Protein AF-A0ABD2NWV6-F1 (afdb_monomer_lite)

Foldseek 3Di:
DPVVVVVPPPDPPQDPVNVVCVVCVCVPPPDPPPDDPVRVVVVVVVVVVVVVVPPDDDDDPDPPPVDDQLVRQLVVLVVVLVVLVPDPPNDPVVSVVSVVSSVVSVVVVVVVVPDDDVVVVDDDD

Organism: NCBI:txid559131

Radius of gyration: 25.67 Å; chains: 1; bounding box: 69×56×55 Å

pLDDT: mean 75.58, std 16.54, range [38.66, 96.94]

Structure (mmCIF, N/CA/C/O backbone):
data_AF-A0ABD2NWV6-F1
#
_entry.id   AF-A0ABD2NWV6-F1
#
loop_
_atom_site.group_PDB
_atom_site.id
_atom_site.type_symbol
_atom_site.label_atom_id
_atom_site.label_alt_id
_atom_site.label_comp_id
_atom_site.label_asym_id
_atom_site.label_entity_id
_atom_site.label_seq_id
_atom_site.pdbx_PDB_ins_code
_atom_site.Cartn_x
_atom_site.Cartn_y
_atom_site.Cartn_z
_atom_site.occupancy
_atom_site.B_iso_or_equiv
_atom_site.auth_seq_id
_atom_site.auth_comp_id
_atom_site.auth_asym_id
_atom_site.auth_atom_id
_atom_site.pdbx_PDB_model_num
ATOM 1 N N . MET A 1 1 ? -38.497 27.168 4.501 1.00 53.69 1 MET A N 1
ATOM 2 C CA . MET A 1 1 ? -37.451 27.267 3.457 1.00 53.69 1 MET A CA 1
ATOM 3 C C . MET A 1 1 ? -36.059 27.586 4.011 1.00 53.69 1 MET A C 1
ATOM 5 O O . MET A 1 1 ? -35.104 27.161 3.388 1.00 53.69 1 MET A O 1
ATOM 9 N N . ASN A 1 2 ? -35.914 28.222 5.184 1.00 58.50 2 ASN A N 1
ATOM 10 C CA . ASN A 1 2 ? -34.588 28.585 5.726 1.00 58.50 2 ASN A CA 1
ATOM 11 C C . ASN A 1 2 ? -33.859 27.461 6.492 1.00 58.50 2 ASN A C 1
ATOM 13 O O . ASN A 1 2 ? -32.642 27.482 6.597 1.00 58.50 2 ASN A O 1
ATOM 17 N N . GLU A 1 3 ? -34.573 26.456 7.004 1.00 57.00 3 GLU A N 1
ATOM 18 C CA . GLU A 1 3 ? -33.968 25.395 7.831 1.00 57.00 3 GLU A CA 1
ATOM 19 C C . GLU A 1 3 ? -33.251 24.308 7.007 1.00 57.00 3 GLU A C 1
ATOM 21 O O . GLU A 1 3 ? -32.298 23.687 7.469 1.00 57.00 3 GLU A O 1
ATOM 26 N N . VAL A 1 4 ? -33.676 24.101 5.755 1.00 58.91 4 VAL A N 1
ATOM 27 C CA . VAL A 1 4 ? -33.070 23.112 4.846 1.00 58.91 4 VAL A CA 1
ATOM 28 C C . VAL A 1 4 ? -31.749 23.634 4.265 1.00 58.91 4 VAL A C 1
ATOM 30 O O . VAL A 1 4 ? -30.835 22.849 4.041 1.00 58.91 4 VAL A O 1
ATOM 33 N N . MET A 1 5 ? -31.612 24.958 4.103 1.00 56.25 5 MET A N 1
ATOM 34 C CA . MET A 1 5 ? -30.358 25.593 3.673 1.00 56.25 5 MET A CA 1
ATOM 35 C C . MET A 1 5 ? -29.247 25.476 4.725 1.00 56.25 5 MET A C 1
ATOM 37 O O . MET A 1 5 ? -28.107 25.215 4.366 1.00 56.25 5 MET A O 1
ATOM 41 N N . LEU A 1 6 ? -29.579 25.572 6.018 1.00 57.12 6 LEU A N 1
ATOM 42 C CA . LEU A 1 6 ? -28.608 25.428 7.115 1.00 57.12 6 LEU A CA 1
ATOM 43 C C . LEU A 1 6 ? -28.031 24.007 7.235 1.00 57.12 6 LEU A C 1
ATOM 45 O O . LEU A 1 6 ? -26.911 23.836 7.700 1.00 57.12 6 LEU A O 1
ATOM 49 N N . LYS A 1 7 ? -28.771 22.976 6.803 1.00 55.28 7 LYS A N 1
ATOM 50 C CA . LYS A 1 7 ? -28.310 21.572 6.834 1.00 55.28 7 LYS A CA 1
ATOM 51 C C . LYS A 1 7 ? -27.453 21.167 5.631 1.00 55.28 7 LYS A C 1
ATOM 53 O O . LYS A 1 7 ? -26.848 20.102 5.666 1.00 55.28 7 LYS A O 1
ATOM 58 N N . LEU A 1 8 ? -27.399 21.999 4.590 1.00 56.91 8 LEU A N 1
ATOM 59 C CA . LEU A 1 8 ? -26.528 21.818 3.423 1.00 56.91 8 LEU A CA 1
ATOM 60 C C . LEU A 1 8 ? -25.228 22.620 3.531 1.00 56.91 8 LEU A C 1
ATOM 62 O O . LEU A 1 8 ? -24.454 22.649 2.577 1.00 56.91 8 LEU A O 1
ATOM 66 N N . GLN A 1 9 ? -24.963 23.234 4.687 1.00 55.47 9 GLN A N 1
ATOM 67 C CA . GLN A 1 9 ? -23.716 23.938 4.973 1.00 55.47 9 GLN A CA 1
ATOM 68 C C . GLN A 1 9 ? -22.584 22.932 5.239 1.00 55.47 9 GLN A C 1
ATOM 70 O O . GLN A 1 9 ? -22.054 22.817 6.336 1.00 55.47 9 GLN A O 1
ATOM 75 N N . ILE A 1 10 ? -22.284 22.138 4.211 1.00 59.38 10 ILE A N 1
ATOM 76 C CA . ILE A 1 10 ? -21.228 21.123 4.177 1.00 59.38 10 ILE A CA 1
ATOM 77 C C . ILE A 1 10 ? -19.885 21.764 3.795 1.00 59.38 10 ILE A C 1
ATOM 79 O O . ILE A 1 10 ? -18.844 21.175 4.061 1.00 59.38 10 ILE A O 1
ATOM 83 N N . CYS A 1 11 ? -19.884 22.984 3.247 1.00 60.31 11 CYS A N 1
ATOM 84 C CA . CYS A 1 11 ? -18.666 23.772 3.106 1.00 60.31 11 CYS A CA 1
ATOM 85 C C . CYS A 1 11 ? -18.872 25.169 3.691 1.00 60.31 11 CYS A C 1
ATOM 87 O O . CYS A 1 11 ? -19.520 26.019 3.088 1.00 60.31 11 CYS A O 1
ATOM 89 N N . GLN A 1 12 ? -18.378 25.370 4.912 1.00 61.91 12 GLN A N 1
ATOM 90 C CA . GLN A 1 12 ? -18.267 26.692 5.533 1.00 61.91 12 GLN A CA 1
ATOM 91 C C . GLN A 1 12 ? -16.922 27.362 5.192 1.00 61.91 12 GLN A C 1
ATOM 93 O O . GLN A 1 12 ? -16.788 28.565 5.390 1.00 61.91 12 GLN A O 1
ATOM 98 N N . ASP A 1 13 ? -15.985 26.584 4.637 1.00 71.19 13 ASP A N 1
ATOM 99 C CA . ASP A 1 13 ? -14.610 26.985 4.325 1.00 71.19 13 ASP A CA 1
ATOM 100 C C . ASP A 1 13 ? -14.337 27.099 2.815 1.00 71.19 13 ASP A C 1
ATOM 102 O O . ASP A 1 13 ? -13.206 27.373 2.448 1.00 71.19 13 ASP A O 1
ATOM 106 N N . CYS A 1 14 ? -15.335 26.849 1.955 1.00 72.00 14 CYS A N 1
ATOM 107 C CA . CYS A 1 14 ? -15.223 27.084 0.515 1.00 72.00 14 CYS A CA 1
ATOM 108 C C . CYS A 1 14 ? -15.887 28.423 0.211 1.00 72.00 14 CYS A C 1
ATOM 110 O O . CYS A 1 14 ? -17.117 28.528 0.309 1.00 72.00 14 CYS A O 1
ATOM 112 N N . ASP A 1 15 ? -15.105 29.427 -0.146 1.00 80.62 15 ASP A N 1
ATOM 113 C CA . ASP A 1 15 ? -15.625 30.695 -0.631 1.00 80.62 15 ASP A CA 1
ATOM 114 C C . ASP A 1 15 ? -15.754 30.717 -2.169 1.00 80.62 15 ASP A C 1
ATOM 116 O O . ASP A 1 15 ? -15.487 29.742 -2.881 1.00 80.62 15 ASP A O 1
ATOM 120 N N . ASP A 1 16 ? -16.271 31.826 -2.699 1.00 80.94 16 ASP A N 1
ATOM 121 C CA . ASP A 1 16 ? -16.451 31.997 -4.144 1.00 80.94 16 ASP A CA 1
ATOM 122 C C . ASP A 1 16 ? -15.115 31.990 -4.904 1.00 80.94 16 ASP A C 1
ATOM 124 O O . ASP A 1 16 ? -15.104 31.738 -6.112 1.00 80.94 16 ASP A O 1
ATOM 128 N N . ASP A 1 17 ? -14.003 32.300 -4.236 1.00 83.06 17 ASP A N 1
ATOM 129 C CA . ASP A 1 17 ? -12.681 32.298 -4.845 1.00 83.06 17 ASP A CA 1
ATOM 130 C C . ASP A 1 17 ? -12.121 30.873 -4.906 1.00 83.06 17 ASP A C 1
ATOM 132 O O . ASP A 1 17 ? -11.621 30.495 -5.966 1.00 83.06 17 ASP A O 1
ATOM 136 N N . ASP A 1 18 ? -12.358 30.039 -3.888 1.00 83.75 18 ASP A N 1
ATOM 137 C CA . ASP A 1 18 ? -12.089 28.595 -3.952 1.00 83.75 18 ASP A CA 1
ATOM 138 C C . ASP A 1 18 ? -12.850 27.940 -5.116 1.00 83.75 18 ASP A C 1
ATOM 140 O O . ASP A 1 18 ? -12.291 27.165 -5.894 1.00 83.75 18 ASP A O 1
ATOM 144 N N . MET A 1 19 ? -1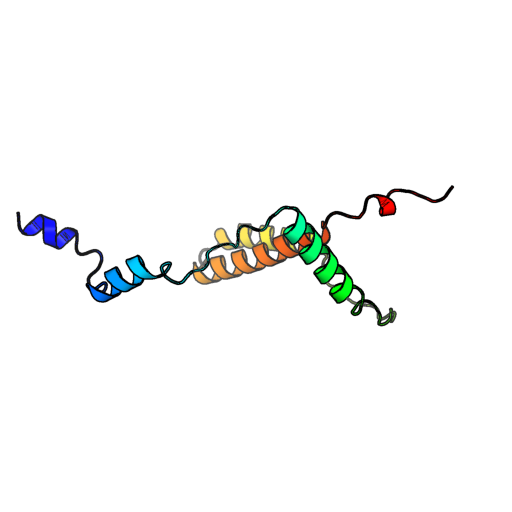4.130 28.286 -5.309 1.00 80.31 19 MET A N 1
ATOM 145 C CA . MET A 1 19 ? -14.913 27.754 -6.432 1.00 80.31 19 MET A CA 1
ATOM 146 C C . MET A 1 19 ? -14.333 28.185 -7.788 1.00 80.31 19 MET A C 1
ATOM 148 O O . MET A 1 19 ? -14.286 27.379 -8.722 1.00 80.31 19 MET A O 1
ATOM 152 N N . LYS A 1 20 ? -13.897 29.443 -7.922 1.00 83.94 20 LYS A N 1
ATOM 153 C CA . LYS A 1 20 ? -13.275 29.940 -9.159 1.00 83.94 20 LYS A CA 1
ATOM 154 C C . LYS A 1 20 ? -11.926 29.284 -9.406 1.00 83.94 20 LYS A C 1
ATOM 156 O O . LYS A 1 20 ? -11.644 28.948 -10.553 1.00 83.94 20 LYS A O 1
ATOM 161 N N . GLU A 1 21 ? -11.120 29.085 -8.368 1.00 86.69 21 GLU A N 1
ATOM 162 C CA . GLU A 1 21 ? -9.844 28.380 -8.463 1.00 86.69 21 GLU A CA 1
ATOM 163 C C . GLU A 1 21 ? -10.073 26.960 -8.981 1.00 86.69 21 GLU A C 1
ATOM 165 O O . GLU A 1 21 ? -9.506 26.590 -10.001 1.00 86.69 21 GLU A O 1
ATOM 170 N N . TRP A 1 22 ? -11.015 26.218 -8.397 1.00 85.31 22 TRP A N 1
ATOM 171 C CA . TRP A 1 22 ? -11.337 24.858 -8.837 1.00 85.31 22 TRP A CA 1
ATOM 172 C C . TRP A 1 22 ? -11.873 24.798 -10.268 1.00 85.31 22 TRP A C 1
ATOM 174 O O . TRP A 1 22 ? -11.479 23.928 -11.041 1.00 85.31 22 TRP A O 1
ATOM 184 N N . VAL A 1 23 ? -12.762 25.723 -10.647 1.00 84.31 23 VAL A N 1
ATOM 185 C CA . VAL A 1 23 ? -13.296 25.802 -12.019 1.00 84.31 23 VAL A CA 1
ATOM 186 C C . VAL A 1 23 ? -12.203 26.149 -13.030 1.00 84.31 23 VAL A C 1
ATOM 188 O O . VAL A 1 23 ? -12.307 25.765 -14.195 1.00 84.31 23 VAL A O 1
ATOM 191 N N . THR A 1 24 ? -11.166 26.874 -12.608 1.00 87.19 24 THR A N 1
ATOM 192 C CA . THR A 1 24 ? -10.104 27.353 -13.497 1.00 87.19 24 THR A CA 1
ATOM 193 C C . THR A 1 24 ? -8.787 26.589 -13.377 1.00 87.19 24 THR A C 1
ATOM 195 O O . THR A 1 24 ? -7.910 26.848 -14.201 1.00 87.19 24 THR A O 1
ATOM 198 N N . CYS A 1 25 ? -8.660 25.625 -12.456 1.00 84.44 25 CYS A N 1
ATOM 199 C CA . CYS A 1 25 ? -7.446 24.831 -12.220 1.00 84.44 25 CYS A CA 1
ATOM 200 C C . CYS A 1 25 ? -6.852 24.259 -13.512 1.00 84.44 25 CYS A C 1
ATOM 202 O O . CYS A 1 25 ? -5.646 24.352 -13.731 1.00 84.44 25 CYS A O 1
ATOM 204 N N . ASP A 1 26 ? -7.708 23.762 -14.403 1.00 83.06 26 ASP A N 1
ATOM 205 C CA . ASP A 1 26 ? -7.279 23.111 -15.642 1.00 83.06 26 ASP A CA 1
ATOM 206 C C . ASP A 1 26 ? -7.141 24.094 -16.818 1.00 83.06 26 ASP A C 1
ATOM 208 O O . ASP A 1 26 ? -6.782 23.699 -17.922 1.00 83.06 26 ASP A O 1
ATOM 212 N N . SER A 1 27 ? -7.397 25.395 -16.622 1.00 82.25 27 SER A N 1
ATOM 213 C CA . SER A 1 27 ? -7.373 26.383 -17.723 1.00 82.25 27 SER A CA 1
ATOM 214 C C . SER A 1 27 ? -5.981 26.556 -18.328 1.00 82.25 27 SER A C 1
ATOM 216 O O . SER A 1 27 ? -5.854 26.938 -19.490 1.00 82.25 27 SER A O 1
ATOM 218 N N . ASN A 1 28 ? -4.949 26.276 -17.530 1.00 77.25 28 ASN A N 1
ATOM 219 C CA . ASN A 1 28 ? -3.550 26.303 -17.941 1.00 77.25 28 ASN A CA 1
ATOM 220 C C . ASN A 1 28 ? -2.926 24.901 -17.943 1.00 77.25 28 ASN A C 1
ATOM 222 O O . ASN A 1 28 ? -1.726 24.783 -18.200 1.00 77.25 28 ASN A O 1
ATOM 226 N N . ASP A 1 29 ? -3.705 23.856 -17.644 1.00 78.56 29 ASP A N 1
ATOM 227 C CA . ASP A 1 29 ? -3.231 22.493 -17.811 1.00 78.56 29 ASP A CA 1
ATOM 228 C C . ASP A 1 29 ? -3.214 22.198 -19.311 1.00 78.56 29 ASP A C 1
ATOM 230 O O . ASP A 1 29 ? -4.241 22.189 -19.991 1.00 78.56 29 ASP A O 1
ATOM 234 N N . GLN A 1 30 ? -2.017 21.970 -19.848 1.00 69.62 30 GLN A N 1
ATOM 235 C CA . GLN A 1 30 ? -1.836 21.541 -21.234 1.00 69.62 30 GLN A CA 1
ATOM 236 C C . GLN A 1 30 ? -2.489 20.166 -21.485 1.00 69.62 30 GLN A C 1
ATOM 238 O O . GLN A 1 30 ? -2.590 19.719 -22.631 1.00 69.62 30 GLN A O 1
ATOM 243 N N . GLY A 1 31 ? -2.949 19.511 -20.414 1.00 71.81 31 GLY A N 1
ATOM 244 C CA . GLY A 1 31 ? -3.480 18.171 -20.407 1.00 71.81 31 GLY A CA 1
ATOM 245 C C . GLY A 1 31 ? -2.379 17.172 -20.727 1.00 71.81 31 GLY A C 1
ATOM 246 O O . GLY A 1 31 ? -1.192 17.490 -20.852 1.00 71.81 31 GLY A O 1
ATOM 247 N N . PHE A 1 32 ? -2.775 15.922 -20.924 1.00 73.88 32 PHE A N 1
ATOM 248 C CA . PHE A 1 32 ? -1.880 14.970 -21.561 1.00 73.88 32 PHE A CA 1
ATOM 249 C C . PHE A 1 32 ? -1.704 15.388 -23.022 1.00 73.88 32 PHE A C 1
ATOM 251 O O . PHE A 1 32 ? -2.673 15.390 -23.782 1.00 73.88 32 PHE A O 1
ATOM 258 N N . GLN A 1 33 ? -0.474 15.735 -23.414 1.00 72.31 33 GLN A N 1
ATOM 259 C CA . GLN A 1 33 ? -0.144 15.979 -24.814 1.00 72.31 33 GLN A CA 1
ATOM 260 C C . GLN A 1 33 ? -0.581 14.758 -25.632 1.00 72.31 33 GLN A C 1
ATOM 262 O O . GLN A 1 33 ? -0.088 13.648 -25.422 1.00 72.31 33 GLN A O 1
ATOM 267 N N . ILE A 1 34 ? -1.526 14.961 -26.554 1.00 76.25 34 ILE A N 1
ATOM 268 C CA . ILE A 1 34 ? -1.917 13.933 -27.517 1.00 76.25 34 ILE A CA 1
ATOM 269 C C . ILE A 1 34 ? -0.784 13.855 -28.531 1.00 76.25 34 ILE A C 1
ATOM 271 O O . ILE A 1 34 ? -0.719 14.640 -29.473 1.00 76.25 34 ILE A O 1
ATOM 275 N N . MET A 1 35 ? 0.147 12.951 -28.266 1.00 77.31 35 MET A N 1
ATOM 276 C CA . MET A 1 35 ? 1.256 12.659 -29.158 1.00 77.31 35 MET A CA 1
ATOM 277 C C . MET A 1 35 ? 0.757 11.782 -30.304 1.00 77.31 35 MET A C 1
ATOM 279 O O . MET A 1 35 ? -0.060 10.880 -30.104 1.00 77.31 35 MET A O 1
ATOM 283 N N . SER A 1 36 ? 1.252 12.049 -31.505 1.00 82.62 36 SER A N 1
ATOM 284 C CA . SER A 1 36 ? 1.109 11.129 -32.630 1.00 82.62 36 SER A CA 1
ATOM 285 C C . SER A 1 36 ? 1.895 9.837 -32.378 1.00 82.62 36 SER A C 1
ATOM 287 O O . SER A 1 36 ? 2.823 9.808 -31.565 1.00 82.62 36 SER A O 1
ATOM 289 N N . ASP A 1 37 ? 1.540 8.764 -33.088 1.00 85.19 37 ASP A N 1
ATOM 290 C CA . ASP A 1 37 ? 2.237 7.475 -32.977 1.00 85.19 37 ASP A CA 1
ATOM 291 C C . ASP A 1 37 ? 3.754 7.626 -33.209 1.00 85.19 37 ASP A C 1
ATOM 293 O O . ASP A 1 37 ? 4.551 7.005 -32.504 1.00 85.19 37 ASP A O 1
ATOM 297 N N . ASP A 1 38 ? 4.157 8.515 -34.123 1.00 86.69 38 ASP A N 1
ATOM 298 C CA . ASP A 1 38 ? 5.561 8.791 -34.442 1.00 86.69 38 ASP A CA 1
ATOM 299 C C . ASP A 1 38 ? 6.298 9.482 -33.279 1.00 86.69 38 ASP A C 1
ATOM 301 O O . ASP A 1 38 ? 7.384 9.053 -32.883 1.00 86.69 38 ASP A O 1
ATOM 305 N N . GLU A 1 39 ? 5.684 10.499 -32.664 1.00 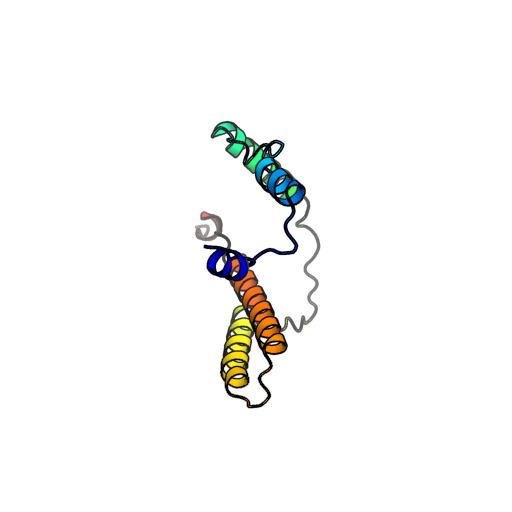83.19 39 GLU A N 1
ATOM 306 C CA . GLU A 1 39 ? 6.251 11.196 -31.500 1.00 83.19 39 GLU A CA 1
ATOM 307 C C . GLU A 1 39 ? 6.372 10.260 -30.284 1.00 83.19 39 GLU A C 1
ATOM 309 O O . GLU A 1 39 ? 7.314 10.370 -29.494 1.00 83.19 39 GLU A O 1
ATOM 314 N N . ILE A 1 40 ? 5.435 9.317 -30.116 1.00 81.75 40 ILE A N 1
ATOM 315 C CA . ILE A 1 40 ? 5.488 8.311 -29.044 1.00 81.75 40 ILE A CA 1
ATOM 316 C C . ILE A 1 40 ? 6.700 7.394 -29.235 1.00 81.75 40 ILE A C 1
ATOM 318 O O . ILE A 1 40 ? 7.402 7.091 -28.265 1.00 81.75 40 ILE A O 1
ATOM 322 N N . VAL A 1 41 ? 6.946 6.945 -30.469 1.00 83.12 41 VAL A N 1
ATOM 323 C CA . VAL A 1 41 ? 8.085 6.077 -30.795 1.00 83.12 41 VAL A CA 1
ATOM 324 C C . VAL A 1 41 ? 9.404 6.808 -30.556 1.00 83.12 41 VAL A C 1
ATOM 326 O O . VAL A 1 41 ? 10.289 6.255 -29.902 1.00 83.12 41 VAL A O 1
ATOM 329 N N . GLU A 1 42 ? 9.524 8.056 -31.005 1.00 81.12 42 GLU A N 1
ATOM 330 C CA . GLU A 1 42 ? 10.742 8.857 -30.837 1.00 81.12 42 GLU A CA 1
ATOM 331 C C . GLU A 1 42 ? 11.077 9.091 -29.355 1.00 81.12 42 GLU A C 1
ATOM 333 O O . GLU A 1 42 ? 12.205 8.855 -28.918 1.00 81.12 42 GLU A O 1
ATOM 338 N N . ASN A 1 43 ? 10.077 9.434 -28.540 1.00 76.50 43 ASN A N 1
ATOM 339 C CA . ASN A 1 43 ? 10.259 9.647 -27.104 1.00 76.50 43 ASN A CA 1
ATOM 340 C C . ASN A 1 43 ? 10.705 8.358 -26.384 1.00 76.50 43 ASN A C 1
ATOM 342 O O . ASN A 1 43 ? 11.572 8.377 -25.509 1.00 76.50 43 ASN A O 1
ATOM 346 N N . LYS A 1 44 ? 10.166 7.200 -26.790 1.00 74.88 44 LYS A N 1
ATOM 347 C CA . LYS A 1 44 ? 10.576 5.896 -26.246 1.00 74.88 44 LYS A CA 1
ATOM 348 C C . LYS A 1 44 ? 12.010 5.525 -26.607 1.00 74.88 44 LYS A C 1
ATOM 350 O O . LYS A 1 44 ? 12.702 4.974 -25.753 1.00 74.88 44 LYS A O 1
ATOM 355 N N . LEU A 1 45 ? 12.449 5.824 -27.827 1.00 75.19 45 LEU A N 1
ATOM 356 C CA . LEU A 1 45 ? 13.827 5.582 -28.259 1.00 75.19 45 LEU A CA 1
ATOM 357 C C . LEU A 1 45 ? 14.810 6.461 -27.475 1.00 75.19 45 LEU A C 1
ATOM 359 O O . LEU A 1 45 ? 15.796 5.954 -26.946 1.00 75.19 45 LEU A O 1
ATOM 363 N N . GLN A 1 46 ? 14.479 7.738 -27.286 1.00 67.12 46 GLN A N 1
ATOM 364 C CA . GLN A 1 46 ? 15.330 8.692 -26.574 1.00 67.12 46 GLN A CA 1
ATOM 365 C C . GLN A 1 46 ? 15.489 8.364 -25.076 1.00 67.12 46 GLN A C 1
ATOM 367 O O . GLN A 1 46 ? 16.566 8.538 -24.506 1.00 67.12 46 GLN A O 1
ATOM 372 N N . ILE A 1 47 ? 14.441 7.836 -24.431 1.00 63.44 47 ILE A N 1
ATOM 373 C CA . ILE A 1 47 ? 14.510 7.354 -23.039 1.00 63.44 47 ILE A CA 1
ATOM 374 C C . ILE A 1 47 ? 15.412 6.114 -22.919 1.00 63.44 47 ILE A C 1
ATOM 376 O O . ILE A 1 47 ? 16.109 5.958 -21.914 1.00 63.44 47 ILE A O 1
ATOM 380 N N . ASN A 1 48 ? 15.412 5.234 -23.925 1.00 58.78 48 ASN A N 1
ATOM 381 C CA . ASN A 1 48 ? 16.200 4.001 -23.902 1.00 58.78 48 ASN A CA 1
ATOM 382 C C . ASN A 1 48 ? 17.710 4.292 -23.997 1.00 58.78 48 ASN A C 1
ATOM 384 O O . ASN A 1 48 ? 18.490 3.717 -23.243 1.00 58.78 48 ASN A O 1
ATOM 388 N N . GLU A 1 49 ? 18.111 5.255 -24.831 1.00 57.97 49 GLU A N 1
ATOM 389 C CA . GLU A 1 49 ? 19.512 5.696 -24.962 1.00 57.97 49 GLU A CA 1
ATOM 390 C C . GLU A 1 49 ? 20.069 6.328 -23.672 1.00 57.97 49 GLU A C 1
ATOM 392 O O . GLU A 1 49 ? 21.252 6.196 -23.363 1.00 57.97 49 GLU A O 1
ATOM 397 N N . GLN A 1 50 ? 19.222 6.990 -22.876 1.00 54.22 50 GLN A N 1
ATOM 398 C CA . GLN A 1 50 ? 19.632 7.587 -21.599 1.00 54.22 50 GLN A CA 1
ATOM 399 C C . GLN A 1 50 ? 19.754 6.562 -20.461 1.00 54.22 50 GLN A C 1
ATOM 401 O O . GLN A 1 50 ? 20.517 6.788 -19.521 1.00 54.22 50 GLN A O 1
ATOM 406 N N . GLN A 1 51 ? 19.022 5.444 -20.527 1.00 51.19 51 GLN A N 1
ATOM 407 C CA . GLN A 1 51 ? 19.078 4.380 -19.516 1.00 51.19 51 GLN A CA 1
ATOM 408 C C . GLN A 1 51 ? 20.265 3.429 -19.697 1.00 51.19 51 GLN A C 1
ATOM 410 O O . GLN A 1 51 ? 20.768 2.909 -18.704 1.00 51.19 51 GLN A O 1
ATOM 415 N N . GLU A 1 52 ? 20.758 3.240 -20.923 1.00 51.44 52 GLU A N 1
ATOM 416 C CA . GLU A 1 52 ? 21.886 2.336 -21.202 1.00 51.44 52 GLU A CA 1
ATOM 417 C C . GLU A 1 52 ? 23.240 2.840 -20.665 1.00 51.44 52 GLU A C 1
ATOM 419 O O . GLU A 1 52 ? 24.185 2.066 -20.561 1.00 51.44 52 GLU A O 1
ATOM 424 N N . MET A 1 53 ? 23.349 4.108 -20.249 1.00 50.28 53 MET A N 1
ATOM 425 C CA . MET A 1 53 ? 24.583 4.663 -19.666 1.00 50.28 53 MET A CA 1
ATOM 426 C C . MET A 1 53 ? 24.716 4.470 -18.143 1.00 50.28 53 MET A C 1
ATOM 428 O O . MET A 1 53 ? 25.663 4.988 -17.554 1.00 50.28 53 MET A O 1
ATOM 432 N N . GLN A 1 54 ? 23.777 3.781 -17.484 1.00 47.69 54 GLN A N 1
ATOM 433 C CA . GLN A 1 54 ? 23.742 3.650 -16.016 1.00 47.69 54 GLN A CA 1
ATOM 434 C C . GLN A 1 54 ? 23.733 2.199 -15.502 1.00 47.69 54 GLN A C 1
ATOM 436 O O . GLN A 1 54 ? 23.432 1.967 -14.334 1.00 47.69 54 GLN A O 1
ATOM 441 N N . GLU A 1 55 ? 24.079 1.227 -16.348 1.00 43.75 55 GLU A N 1
ATOM 442 C CA . GLU A 1 55 ? 24.287 -0.174 -15.951 1.00 43.75 55 GLU A CA 1
ATOM 443 C C . GLU A 1 55 ? 25.733 -0.608 -16.222 1.00 43.75 55 GLU A C 1
ATOM 445 O O . GLU A 1 55 ? 25.997 -1.529 -16.986 1.00 43.75 55 GLU A O 1
ATOM 450 N N . ASP A 1 56 ? 26.690 0.052 -15.576 1.00 46.94 56 ASP A N 1
ATOM 451 C CA . ASP A 1 56 ? 27.955 -0.601 -15.250 1.00 46.94 56 ASP A CA 1
ATOM 452 C C . ASP A 1 56 ? 28.435 -0.078 -13.899 1.00 46.94 56 ASP A C 1
ATOM 454 O O . ASP A 1 56 ? 28.801 1.086 -13.786 1.00 46.94 56 ASP A O 1
ATOM 458 N N . GLU A 1 57 ? 28.334 -0.917 -12.868 1.00 39.66 57 GLU A N 1
ATOM 459 C CA . GLU A 1 57 ? 29.391 -1.068 -11.866 1.00 39.66 57 GLU A CA 1
ATOM 460 C C . GLU A 1 57 ? 29.083 -2.256 -10.933 1.00 39.66 57 GLU A C 1
ATOM 462 O O . GLU A 1 57 ? 28.335 -2.181 -9.959 1.00 39.66 57 GLU A O 1
ATOM 467 N N . THR A 1 58 ? 29.753 -3.363 -11.266 1.00 38.66 58 THR A N 1
ATOM 468 C CA . THR A 1 58 ? 30.456 -4.284 -10.355 1.00 38.66 58 THR A CA 1
ATOM 469 C C . THR A 1 58 ? 29.654 -5.143 -9.371 1.00 38.66 58 THR A C 1
ATOM 471 O O . THR A 1 58 ? 29.269 -4.738 -8.276 1.00 38.66 58 THR A O 1
ATOM 474 N N . GLU A 1 59 ? 29.559 -6.423 -9.738 1.00 47.50 59 GLU A N 1
ATOM 475 C CA . GLU A 1 59 ? 29.377 -7.562 -8.840 1.00 47.50 59 GLU A CA 1
ATOM 476 C C . GLU A 1 59 ? 30.555 -7.662 -7.848 1.00 47.50 59 GLU A C 1
ATOM 478 O O . GLU A 1 59 ? 31.605 -8.220 -8.168 1.00 47.50 59 GLU A O 1
ATOM 483 N N . GLU A 1 60 ? 30.379 -7.170 -6.620 1.00 38.91 60 GLU A N 1
ATOM 484 C CA . GLU A 1 60 ? 31.179 -7.621 -5.477 1.00 38.91 60 GLU A CA 1
ATOM 485 C C . GLU A 1 60 ? 30.372 -8.594 -4.612 1.00 38.91 60 GLU A C 1
ATOM 487 O O . GLU A 1 60 ? 29.309 -8.292 -4.067 1.00 38.91 60 GLU A O 1
ATOM 492 N N . ASN A 1 61 ? 30.929 -9.799 -4.519 1.00 44.22 61 ASN A N 1
ATOM 493 C CA . ASN A 1 61 ? 30.506 -10.945 -3.730 1.00 44.22 61 ASN A CA 1
ATOM 494 C C . ASN A 1 61 ? 30.647 -10.660 -2.223 1.00 44.22 61 ASN A C 1
ATOM 496 O O . ASN A 1 61 ? 31.528 -11.194 -1.548 1.00 44.22 61 ASN A O 1
ATOM 500 N N . VAL A 1 62 ? 29.795 -9.783 -1.703 1.00 46.78 62 VAL A N 1
ATOM 501 C CA . VAL A 1 62 ? 29.499 -9.687 -0.275 1.00 46.78 62 VAL A CA 1
ATOM 502 C C . VAL A 1 62 ? 28.396 -10.708 -0.009 1.00 46.78 62 VAL A C 1
ATOM 504 O O . VAL A 1 62 ? 27.439 -10.773 -0.782 1.00 46.78 62 VAL A O 1
ATOM 507 N N . GLU A 1 63 ? 28.512 -11.518 1.050 1.00 54.44 63 GLU A N 1
ATOM 508 C CA . GLU A 1 63 ? 27.369 -12.248 1.618 1.00 54.44 63 GLU A CA 1
ATOM 509 C C . GLU A 1 63 ? 26.302 -11.212 1.995 1.00 54.44 63 GLU A C 1
ATOM 511 O O . GLU A 1 63 ? 26.238 -10.709 3.115 1.00 54.44 63 GLU A O 1
ATOM 516 N N . ASN A 1 64 ? 25.504 -10.818 1.008 1.00 54.38 64 ASN A N 1
ATOM 517 C CA . ASN A 1 64 ? 24.407 -9.906 1.188 1.00 54.38 64 ASN A CA 1
ATOM 518 C C . ASN A 1 64 ? 23.357 -10.716 1.933 1.00 54.38 64 ASN A C 1
ATOM 520 O O . ASN A 1 64 ? 22.690 -11.572 1.344 1.00 54.38 64 ASN A O 1
ATOM 524 N N . ASP A 1 65 ? 23.199 -10.445 3.226 1.00 62.97 65 ASP A N 1
ATOM 525 C CA . ASP A 1 65 ? 21.938 -10.688 3.914 1.00 62.97 65 ASP A CA 1
ATOM 526 C C . ASP A 1 65 ? 20.877 -9.866 3.172 1.00 62.97 65 ASP A C 1
ATOM 528 O O . ASP A 1 65 ? 20.595 -8.711 3.482 1.00 62.97 65 ASP A O 1
ATOM 532 N N . THR A 1 66 ? 20.372 -10.428 2.072 1.00 72.25 66 THR A N 1
ATOM 533 C CA . THR A 1 66 ? 19.579 -9.698 1.074 1.00 72.25 66 THR A CA 1
ATOM 534 C C . THR A 1 66 ? 18.140 -9.508 1.573 1.00 72.25 66 THR A C 1
ATOM 536 O O . THR A 1 66 ? 17.248 -9.126 0.817 1.00 72.25 66 THR A O 1
ATOM 539 N N . GLY A 1 67 ? 17.898 -9.776 2.861 1.00 81.06 67 GLY A N 1
ATOM 540 C CA . GLY A 1 67 ? 16.581 -9.793 3.463 1.00 81.06 67 GLY A CA 1
ATOM 541 C C . GLY A 1 67 ? 15.643 -10.812 2.801 1.00 81.06 67 GLY A C 1
ATOM 542 O O . GLY A 1 67 ? 16.027 -11.590 1.922 1.00 81.06 67 GLY A O 1
ATOM 543 N N . PRO A 1 68 ? 14.372 -10.847 3.230 1.00 85.56 68 PRO A N 1
ATOM 544 C CA . PRO A 1 68 ? 13.362 -11.665 2.574 1.00 85.56 68 PRO A CA 1
ATOM 545 C C . PRO A 1 68 ? 13.092 -11.168 1.148 1.00 85.56 68 PRO A C 1
ATOM 547 O O . PRO A 1 68 ? 13.059 -9.965 0.887 1.00 85.56 68 PRO A O 1
ATOM 550 N N . SER A 1 69 ? 12.805 -12.098 0.231 1.00 87.19 69 SER A N 1
ATOM 551 C CA . SER A 1 69 ? 12.354 -11.740 -1.118 1.00 87.19 69 SER A CA 1
ATOM 552 C C . SER A 1 69 ? 11.075 -10.893 -1.065 1.00 87.19 69 SER A C 1
ATOM 554 O O . SER A 1 69 ? 10.295 -10.979 -0.114 1.00 87.19 69 SER A O 1
ATOM 556 N N . HIS A 1 70 ? 10.811 -10.106 -2.113 1.00 86.88 70 HIS A N 1
ATOM 557 C CA . HIS A 1 70 ? 9.609 -9.263 -2.190 1.00 86.88 70 HIS A CA 1
ATOM 558 C C . HIS A 1 70 ? 8.304 -10.038 -1.943 1.00 86.88 70 HIS A C 1
ATOM 560 O O . HIS A 1 70 ? 7.367 -9.502 -1.354 1.00 86.88 70 HIS A O 1
ATOM 566 N N . ASP A 1 71 ? 8.244 -11.297 -2.381 1.00 86.56 71 ASP A N 1
ATOM 567 C CA . ASP A 1 71 ? 7.080 -12.160 -2.186 1.00 86.56 71 ASP A CA 1
ATOM 568 C C . ASP A 1 71 ? 6.944 -12.631 -0.728 1.00 86.56 71 ASP A C 1
ATOM 570 O O . ASP A 1 71 ? 5.871 -12.509 -0.134 1.00 86.56 71 ASP A O 1
ATOM 574 N N . VAL A 1 72 ? 8.055 -13.048 -0.108 1.00 90.88 72 VAL A N 1
ATOM 575 C CA . VAL A 1 72 ? 8.098 -13.416 1.317 1.00 90.88 72 VAL A CA 1
ATOM 576 C C . VAL A 1 72 ? 7.728 -12.219 2.196 1.00 90.88 72 VAL A C 1
ATOM 578 O O . VAL A 1 72 ? 6.908 -12.351 3.105 1.00 90.88 72 VAL A O 1
ATOM 581 N N . ALA A 1 73 ? 8.267 -11.035 1.897 1.00 91.44 73 ALA A N 1
ATOM 582 C CA . ALA A 1 73 ? 7.944 -9.801 2.606 1.00 91.44 73 ALA A CA 1
ATOM 583 C C . ALA A 1 73 ? 6.454 -9.438 2.479 1.00 91.44 73 ALA A C 1
ATOM 585 O O . ALA A 1 73 ? 5.813 -9.088 3.471 1.00 91.44 73 ALA A O 1
ATOM 586 N N . PHE A 1 74 ? 5.876 -9.565 1.280 1.00 92.12 74 PHE A N 1
ATOM 587 C CA . PHE A 1 74 ? 4.456 -9.298 1.047 1.00 92.12 74 PHE A CA 1
ATOM 588 C C . PHE A 1 74 ? 3.552 -10.242 1.853 1.00 92.12 74 PHE A C 1
ATOM 590 O O . PHE A 1 74 ? 2.654 -9.780 2.559 1.00 92.12 74 PHE A O 1
ATOM 597 N N . HIS A 1 75 ? 3.809 -11.551 1.807 1.00 94.19 75 HIS A N 1
ATOM 598 C CA . HIS A 1 75 ? 3.011 -12.530 2.547 1.00 94.19 75 HIS A CA 1
ATOM 599 C C . HIS A 1 75 ? 3.150 -12.395 4.069 1.00 94.19 75 HIS A C 1
ATOM 601 O O . HIS A 1 75 ? 2.165 -12.569 4.797 1.00 94.19 75 HIS A O 1
ATOM 607 N N . ALA A 1 76 ? 4.337 -12.028 4.559 1.00 95.06 76 ALA A N 1
ATOM 608 C CA . ALA A 1 76 ? 4.536 -11.696 5.965 1.00 95.06 76 ALA A CA 1
ATOM 609 C C . ALA A 1 76 ? 3.669 -10.494 6.375 1.00 95.06 76 ALA A C 1
ATOM 611 O O . ALA A 1 76 ? 2.934 -10.575 7.357 1.00 95.06 76 ALA A O 1
ATOM 612 N N . LEU A 1 77 ? 3.669 -9.418 5.581 1.00 95.00 77 LEU A N 1
ATOM 613 C CA . LEU A 1 77 ? 2.855 -8.225 5.838 1.00 95.00 77 LEU A CA 1
ATOM 614 C C . LEU A 1 77 ? 1.350 -8.519 5.791 1.00 95.00 77 LEU A C 1
ATOM 616 O O . LEU A 1 77 ? 0.613 -8.021 6.640 1.00 95.00 77 LEU A O 1
ATOM 620 N N . GLU A 1 78 ? 0.880 -9.356 4.862 1.00 95.75 78 GLU A N 1
ATOM 621 C CA . GLU A 1 78 ? -0.521 -9.801 4.845 1.00 95.75 78 GLU A CA 1
ATOM 622 C C . GLU A 1 78 ? -0.903 -10.582 6.105 1.00 95.75 78 GLU A C 1
ATOM 624 O O . GLU A 1 78 ? -2.001 -10.408 6.639 1.00 95.75 78 GLU A O 1
ATOM 629 N N . THR A 1 79 ? -0.007 -11.444 6.584 1.00 96.94 79 THR A N 1
ATOM 630 C CA . THR A 1 79 ? -0.234 -12.244 7.791 1.00 96.94 79 THR A CA 1
ATOM 631 C C . THR A 1 79 ? -0.284 -11.353 9.029 1.00 96.94 79 THR A C 1
ATOM 633 O O . THR A 1 79 ? -1.232 -11.447 9.811 1.00 96.94 79 THR A O 1
ATOM 636 N N . THR A 1 80 ? 0.674 -10.432 9.165 1.00 96.00 80 THR A N 1
ATOM 637 C CA . THR A 1 80 ? 0.708 -9.434 10.242 1.00 96.00 80 THR A CA 1
ATOM 638 C C . THR A 1 80 ? -0.550 -8.578 10.241 1.00 96.00 80 THR A C 1
ATOM 640 O O . THR A 1 80 ? -1.133 -8.356 11.295 1.00 96.00 80 THR A O 1
ATOM 643 N N . LEU A 1 81 ? -1.018 -8.145 9.070 1.00 95.69 81 LEU A N 1
ATOM 644 C CA . LEU A 1 81 ? -2.209 -7.310 8.947 1.00 95.69 81 LEU A CA 1
ATOM 645 C C . LEU A 1 81 ? -3.481 -8.054 9.374 1.00 95.69 81 LEU A C 1
ATOM 647 O O . LEU A 1 81 ? -4.241 -7.533 10.185 1.00 95.69 81 LEU A O 1
ATOM 651 N N . LYS A 1 82 ? -3.667 -9.305 8.930 1.00 95.88 82 LYS A N 1
ATOM 652 C CA . LYS A 1 82 ? -4.794 -10.159 9.361 1.00 95.88 82 LYS A CA 1
ATOM 653 C C . LYS A 1 82 ? -4.799 -10.427 10.864 1.00 95.88 82 LYS A C 1
ATOM 655 O O . LYS A 1 82 ? -5.864 -10.632 11.449 1.00 95.88 82 LYS A O 1
ATOM 660 N N . TRP A 1 83 ? -3.618 -10.514 11.473 1.00 96.75 83 TRP A N 1
ATOM 661 C CA . TRP A 1 83 ? -3.485 -10.663 12.916 1.00 96.75 83 TRP A CA 1
ATOM 662 C C . TRP A 1 83 ? -3.786 -9.343 13.634 1.00 96.75 83 TRP A C 1
ATOM 664 O O . TRP A 1 83 ? -4.596 -9.338 14.559 1.00 96.75 83 TRP A O 1
ATOM 674 N N . PHE A 1 84 ? -3.200 -8.231 13.182 1.00 95.62 84 PHE A N 1
ATOM 675 C CA . PHE A 1 84 ? -3.310 -6.926 13.832 1.00 95.62 84 PHE A CA 1
ATOM 676 C C . PHE A 1 84 ? -4.744 -6.382 13.816 1.00 95.62 84 PHE A C 1
ATOM 678 O O . PHE A 1 84 ? -5.210 -5.895 14.837 1.00 95.62 84 PHE A O 1
ATOM 685 N N . GLU A 1 85 ? -5.495 -6.589 12.727 1.00 95.06 85 GLU A N 1
ATOM 686 C CA . GLU A 1 85 ? -6.916 -6.205 12.618 1.00 95.06 85 GLU A CA 1
ATOM 687 C C . GLU A 1 85 ? -7.828 -6.853 13.680 1.00 95.06 85 GLU 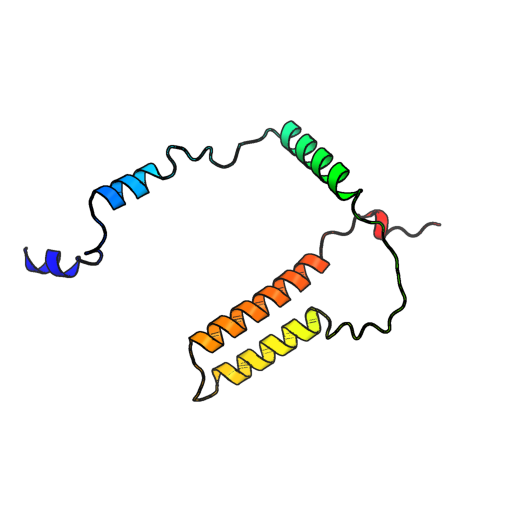A C 1
ATOM 689 O O . GLU A 1 85 ? -8.942 -6.384 13.901 1.00 95.06 85 GLU A O 1
ATOM 694 N N . LYS A 1 86 ? -7.385 -7.935 14.336 1.00 95.38 86 LYS A N 1
ATOM 695 C CA . LYS A 1 86 ? -8.150 -8.641 15.380 1.00 95.38 86 LYS A CA 1
ATOM 696 C C . LYS A 1 86 ? -7.783 -8.222 16.803 1.00 95.38 86 LYS A C 1
ATOM 698 O O . LYS A 1 86 ? -8.404 -8.718 17.741 1.00 95.38 86 LYS A O 1
ATOM 703 N N . GLN A 1 87 ? -6.765 -7.381 16.973 1.00 95.81 87 GLN A N 1
ATOM 704 C CA . GLN A 1 87 ? -6.306 -6.964 18.295 1.00 95.81 87 GLN A CA 1
ATOM 705 C C . GLN A 1 87 ? -7.175 -5.827 18.831 1.00 95.81 87 GLN A C 1
ATOM 707 O O . GLN A 1 87 ? -7.673 -4.993 18.075 1.00 95.81 87 GLN A O 1
ATOM 712 N N . THR A 1 88 ? -7.342 -5.775 20.150 1.00 90.94 88 THR A N 1
ATOM 713 C CA . THR A 1 88 ? -8.103 -4.714 20.826 1.00 90.94 88 THR A CA 1
ATOM 714 C C . THR A 1 88 ? -7.436 -3.343 20.714 1.00 90.94 88 THR A C 1
ATOM 716 O O . THR A 1 88 ? -8.105 -2.316 20.741 1.00 90.94 88 THR A O 1
ATOM 719 N N . GLU A 1 89 ? -6.121 -3.338 20.528 1.00 92.19 89 GLU A N 1
ATOM 720 C CA . GLU A 1 89 ? -5.235 -2.189 20.379 1.00 92.19 89 GLU A CA 1
ATOM 721 C C . GLU A 1 89 ? -5.073 -1.762 18.911 1.00 92.19 89 GLU A C 1
ATOM 723 O O . GLU A 1 89 ? -4.198 -0.962 18.583 1.00 92.19 89 GLU A O 1
ATOM 728 N N . SER A 1 90 ? -5.884 -2.318 18.006 1.00 91.31 90 SER A N 1
ATOM 729 C CA . SER A 1 90 ? -5.828 -2.019 16.578 1.00 91.31 90 SER A CA 1
ATOM 730 C C . SER A 1 90 ? -6.242 -0.570 16.293 1.00 91.31 90 SER A C 1
ATOM 732 O O . SER A 1 90 ? -7.414 -0.271 16.060 1.00 91.31 90 SER A O 1
ATOM 734 N N . GLU A 1 91 ? -5.264 0.331 16.253 1.00 94.19 91 GLU A N 1
ATOM 735 C CA . GLU A 1 91 ? -5.465 1.731 15.889 1.00 94.19 91 GLU A CA 1
ATOM 736 C C . GLU A 1 91 ? -5.538 1.924 14.364 1.00 94.19 91 GLU A C 1
ATOM 738 O O . GLU A 1 91 ? -4.800 1.311 13.583 1.00 94.19 91 GLU A O 1
ATOM 743 N N . THR A 1 92 ? -6.415 2.827 13.921 1.00 91.88 92 THR A N 1
ATOM 744 C CA . THR A 1 92 ? -6.618 3.155 12.501 1.00 91.88 92 THR A CA 1
ATOM 745 C C . THR A 1 92 ? -5.347 3.676 11.832 1.00 91.88 92 THR A C 1
ATOM 747 O O . THR A 1 92 ? -5.056 3.297 10.697 1.00 91.88 92 THR A O 1
ATOM 750 N N . VAL A 1 93 ? -4.561 4.499 12.531 1.00 94.44 93 VAL A N 1
ATOM 751 C CA . VAL A 1 93 ? -3.304 5.063 12.019 1.00 94.44 93 VAL A CA 1
ATOM 752 C C . VAL A 1 93 ? -2.277 3.959 11.764 1.00 94.44 93 VAL A C 1
ATOM 754 O O . VAL A 1 93 ? -1.717 3.882 10.668 1.00 94.44 93 VAL A O 1
ATOM 757 N N . SER A 1 94 ? -2.079 3.055 12.726 1.00 92.25 94 SER A N 1
ATOM 758 C CA . SER A 1 94 ? -1.162 1.918 12.588 1.00 92.25 94 SER A CA 1
ATOM 759 C C . SER A 1 94 ? -1.596 0.966 11.469 1.00 92.25 94 SER A C 1
ATOM 761 O O . SER A 1 94 ? -0.764 0.513 10.681 1.00 92.25 94 SER A O 1
ATOM 763 N N . LEU A 1 95 ? -2.903 0.717 11.329 1.00 94.31 95 LEU A N 1
ATOM 764 C CA . LEU A 1 95 ? -3.450 -0.073 10.222 1.00 94.31 95 LEU A CA 1
ATOM 765 C C . LEU A 1 95 ? -3.179 0.566 8.856 1.00 94.31 95 LEU A C 1
ATOM 767 O O . LEU A 1 95 ? -2.800 -0.135 7.916 1.00 94.31 95 LEU A O 1
ATOM 771 N N . LEU A 1 96 ? -3.368 1.882 8.728 1.00 95.88 96 LEU A N 1
ATOM 772 C CA . LEU A 1 96 ? -3.097 2.610 7.486 1.00 95.88 96 LEU A CA 1
ATOM 773 C C . LEU A 1 96 ? -1.609 2.562 7.122 1.00 95.88 96 LEU A C 1
ATOM 775 O O . LEU A 1 96 ? -1.267 2.312 5.965 1.00 95.88 96 LEU A O 1
ATOM 779 N N . GLN A 1 97 ? -0.724 2.736 8.105 1.00 95.81 97 GLN A N 1
ATOM 780 C CA . GLN A 1 97 ? 0.720 2.612 7.904 1.00 95.81 97 GLN A CA 1
ATOM 781 C C . GLN A 1 97 ? 1.104 1.202 7.440 1.00 95.81 97 GLN A C 1
ATOM 783 O O . GLN A 1 97 ? 1.828 1.055 6.455 1.00 95.81 97 GLN A O 1
ATOM 788 N N . LEU A 1 98 ? 0.569 0.160 8.081 1.00 94.88 98 LEU A N 1
ATOM 789 C CA . LEU A 1 98 ? 0.850 -1.226 7.708 1.00 94.88 98 LEU A CA 1
ATOM 790 C C . LEU A 1 98 ? 0.331 -1.565 6.299 1.00 94.88 98 LEU A C 1
ATOM 792 O O . LEU A 1 98 ? 1.033 -2.216 5.523 1.00 94.88 98 LEU A O 1
ATOM 796 N N . LYS A 1 99 ? -0.859 -1.067 5.932 1.00 95.81 99 LYS A N 1
ATOM 797 C CA . LYS A 1 99 ? -1.417 -1.180 4.570 1.00 95.81 99 LYS A CA 1
ATOM 798 C C . LYS A 1 99 ? -0.500 -0.531 3.537 1.00 95.81 99 LYS A C 1
ATOM 800 O O . LYS A 1 99 ? -0.172 -1.168 2.538 1.00 95.81 99 LYS A O 1
ATOM 805 N N . ARG A 1 100 ? -0.004 0.678 3.816 1.00 96.62 100 ARG A N 1
ATOM 806 C C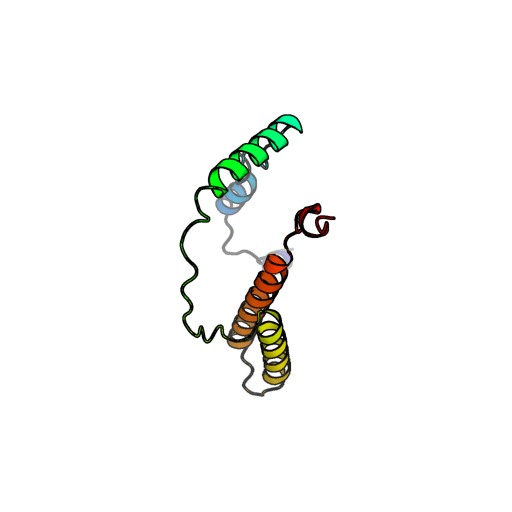A . ARG A 1 100 ? 0.950 1.377 2.944 1.00 96.62 100 ARG A CA 1
ATOM 807 C C . ARG A 1 100 ? 2.234 0.569 2.733 1.00 96.62 100 ARG A C 1
ATOM 809 O O . ARG A 1 100 ? 2.696 0.456 1.601 1.00 96.62 100 ARG A O 1
ATOM 816 N N . ILE A 1 101 ? 2.799 -0.013 3.792 1.00 94.62 101 ILE A N 1
ATOM 817 C CA . ILE A 1 101 ? 4.027 -0.825 3.704 1.00 94.62 101 ILE A CA 1
ATOM 818 C C . ILE A 1 101 ? 3.790 -2.084 2.853 1.00 94.62 101 ILE A C 1
ATOM 820 O O . ILE A 1 101 ? 4.592 -2.394 1.970 1.00 94.62 101 ILE A O 1
ATOM 824 N N . ARG A 1 102 ? 2.661 -2.776 3.055 1.00 95.38 102 ARG A N 1
ATOM 825 C CA . ARG A 1 102 ? 2.245 -3.917 2.221 1.00 95.38 102 ARG A CA 1
ATOM 826 C C . ARG A 1 102 ? 2.128 -3.530 0.747 1.00 95.38 102 ARG A C 1
ATOM 828 O O . ARG A 1 102 ? 2.590 -4.275 -0.116 1.00 95.38 102 ARG A O 1
ATOM 835 N N . ASP A 1 103 ? 1.538 -2.379 0.451 1.00 93.44 103 ASP A N 1
ATOM 836 C CA . ASP A 1 103 ? 1.341 -1.932 -0.928 1.00 93.44 103 ASP A CA 1
ATOM 837 C C . ASP A 1 103 ? 2.679 -1.605 -1.610 1.00 93.44 103 ASP A C 1
ATOM 839 O O . ASP A 1 103 ? 2.873 -1.947 -2.777 1.00 93.44 103 ASP A O 1
ATOM 843 N N . ILE A 1 104 ? 3.652 -1.059 -0.870 1.00 91.00 104 ILE A N 1
ATOM 844 C CA . ILE A 1 104 ? 5.033 -0.887 -1.352 1.00 91.00 104 ILE A CA 1
ATOM 845 C C . ILE A 1 104 ? 5.663 -2.240 -1.706 1.00 91.00 104 ILE A C 1
ATOM 847 O O . ILE A 1 104 ? 6.211 -2.387 -2.802 1.00 91.00 104 ILE A O 1
ATOM 851 N N . ALA A 1 105 ? 5.544 -3.246 -0.834 1.00 89.06 105 ALA A N 1
ATOM 852 C CA . ALA A 1 105 ? 6.046 -4.593 -1.117 1.00 89.06 105 ALA A CA 1
ATOM 853 C C . ALA A 1 105 ? 5.366 -5.208 -2.358 1.00 89.06 105 ALA A C 1
ATOM 855 O O . ALA A 1 105 ? 6.035 -5.782 -3.220 1.00 89.06 105 ALA A O 1
ATOM 856 N N . ALA A 1 106 ? 4.051 -5.015 -2.511 1.00 89.31 106 ALA A N 1
ATOM 857 C CA . ALA A 1 106 ? 3.299 -5.475 -3.676 1.00 89.31 106 ALA A CA 1
ATOM 858 C C . ALA A 1 106 ? 3.751 -4.793 -4.978 1.00 89.31 106 ALA A C 1
ATOM 860 O O . ALA A 1 106 ? 3.881 -5.457 -6.010 1.00 89.31 106 ALA A O 1
ATOM 861 N N . MET A 1 107 ? 4.004 -3.481 -4.944 1.00 88.31 107 MET A N 1
ATOM 862 C CA . MET A 1 107 ? 4.531 -2.733 -6.088 1.00 88.31 107 MET A CA 1
ATOM 863 C C . MET A 1 107 ? 5.921 -3.227 -6.483 1.00 88.31 107 MET A C 1
ATOM 865 O O . MET A 1 107 ? 6.158 -3.465 -7.665 1.00 88.31 107 MET A O 1
ATOM 869 N N . LYS A 1 108 ? 6.811 -3.456 -5.511 1.00 85.25 108 LYS A N 1
ATOM 870 C CA . LYS A 1 108 ? 8.154 -3.994 -5.767 1.00 85.25 108 LYS A CA 1
ATOM 871 C C . LYS A 1 108 ? 8.107 -5.402 -6.363 1.00 85.25 108 LYS A C 1
ATOM 873 O O . LYS A 1 108 ? 8.805 -5.682 -7.336 1.00 85.25 108 LYS A O 1
ATOM 878 N N . ARG A 1 109 ? 7.197 -6.255 -5.874 1.00 82.00 109 ARG A N 1
ATOM 879 C CA . ARG A 1 109 ? 6.923 -7.563 -6.487 1.00 82.00 109 ARG A CA 1
ATOM 880 C C . ARG A 1 109 ? 6.506 -7.421 -7.953 1.00 82.00 109 ARG A C 1
ATOM 882 O O . ARG A 1 109 ? 7.023 -8.138 -8.800 1.00 82.00 109 ARG A O 1
ATOM 889 N N . LYS A 1 110 ? 5.605 -6.482 -8.266 1.00 76.00 110 LYS A N 1
ATOM 890 C CA . LYS A 1 110 ? 5.162 -6.217 -9.647 1.00 76.00 110 LYS A CA 1
ATOM 891 C C . LYS A 1 110 ? 6.269 -5.627 -10.526 1.00 76.00 110 LYS A C 1
ATOM 893 O O . LYS A 1 110 ? 6.344 -5.983 -11.695 1.00 76.00 110 LYS A O 1
ATOM 898 N N . SER A 1 111 ? 7.137 -4.761 -10.000 1.00 65.31 111 SER A N 1
ATOM 899 C CA . SER A 1 111 ? 8.224 -4.166 -10.791 1.00 65.31 111 SER A CA 1
ATOM 900 C C . SER A 1 111 ? 9.307 -5.175 -11.170 1.00 65.31 111 SER A C 1
ATOM 902 O O . SER A 1 111 ? 9.870 -5.066 -12.255 1.00 65.31 111 SER A O 1
ATOM 904 N N . CYS A 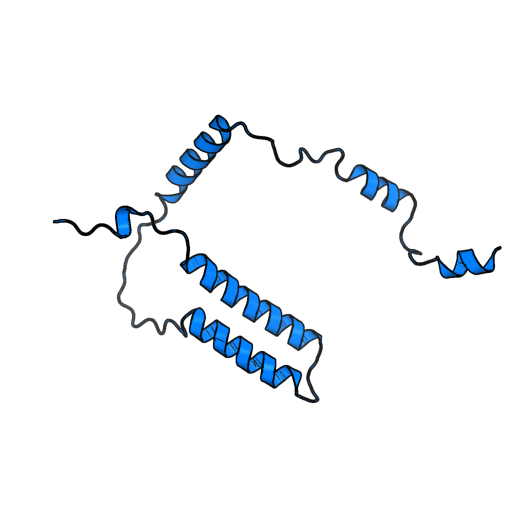1 112 ? 9.550 -6.194 -10.336 1.00 57.69 112 CYS A N 1
ATOM 905 C CA . CYS A 1 112 ? 10.414 -7.328 -10.691 1.00 57.69 112 CYS A CA 1
ATOM 906 C C . CYS A 1 112 ? 9.820 -8.218 -11.799 1.00 57.69 112 CYS A C 1
ATOM 908 O O . CYS A 1 112 ? 10.539 -9.017 -12.386 1.00 57.69 112 CYS A O 1
ATOM 910 N N . LEU A 1 113 ? 8.525 -8.073 -12.100 1.00 57.03 113 LEU A N 1
ATOM 911 C CA . LEU A 1 113 ? 7.822 -8.775 -13.177 1.00 57.03 113 LEU A CA 1
ATOM 912 C C . LEU A 1 113 ? 7.709 -7.921 -14.452 1.00 57.03 113 LEU A C 1
ATOM 914 O O . LEU A 1 113 ? 6.827 -8.163 -15.278 1.00 57.03 113 LEU A O 1
ATOM 918 N N . ARG A 1 114 ? 8.566 -6.900 -14.622 1.00 57.09 114 ARG A N 1
ATOM 919 C CA . ARG A 1 114 ? 8.656 -6.163 -15.889 1.00 57.09 114 ARG A CA 1
ATOM 920 C C . ARG A 1 114 ? 8.907 -7.147 -17.033 1.00 57.09 114 ARG A C 1
ATOM 922 O O . ARG A 1 114 ? 9.737 -8.046 -16.928 1.00 57.09 114 ARG A O 1
ATOM 929 N N . GLN A 1 115 ? 8.143 -6.953 -18.104 1.00 52.56 115 GLN A N 1
ATOM 930 C CA . GLN A 1 115 ? 8.151 -7.732 -19.336 1.00 52.56 115 GLN A CA 1
ATOM 931 C C . GLN A 1 115 ? 9.599 -7.997 -19.777 1.00 52.56 115 GLN A C 1
ATOM 933 O O . GLN A 1 115 ? 10.319 -7.078 -20.159 1.00 52.56 115 GLN A O 1
ATOM 938 N N . MET A 1 116 ? 10.052 -9.246 -19.663 1.00 60.53 116 MET A N 1
ATOM 939 C CA . MET A 1 116 ? 11.363 -9.630 -20.175 1.00 60.53 116 MET A CA 1
ATOM 940 C C . MET A 1 116 ? 11.296 -9.598 -21.701 1.00 60.53 116 MET A C 1
ATOM 942 O O . MET A 1 116 ? 10.340 -10.110 -22.288 1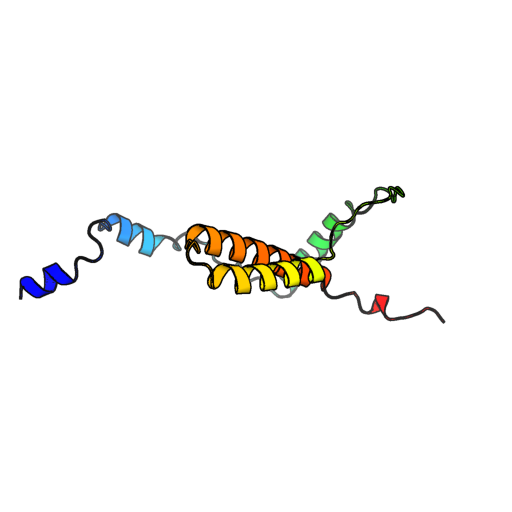.00 60.53 116 MET A O 1
ATOM 946 N N . THR A 1 117 ? 12.300 -9.005 -22.351 1.00 65.19 117 THR A N 1
ATOM 947 C CA . THR A 1 117 ? 12.434 -9.065 -23.810 1.00 65.19 117 THR A CA 1
ATOM 948 C C . THR A 1 117 ? 12.371 -10.526 -24.245 1.00 65.19 117 THR A C 1
ATOM 950 O O . THR A 1 117 ? 13.034 -11.373 -23.643 1.00 65.19 117 THR A O 1
ATOM 953 N N . ILE A 1 118 ? 11.573 -10.836 -25.275 1.00 71.31 118 ILE A N 1
ATOM 954 C CA . ILE A 1 118 ? 11.333 -12.219 -25.728 1.00 71.31 118 ILE A CA 1
ATOM 955 C C . ILE A 1 118 ? 12.641 -12.972 -26.035 1.00 71.31 118 ILE A C 1
ATOM 957 O O . ILE A 1 118 ? 12.717 -14.189 -25.898 1.00 71.31 118 ILE A O 1
ATOM 961 N N . THR A 1 119 ? 13.699 -12.225 -26.359 1.00 74.25 119 THR A N 1
ATOM 962 C CA . THR A 1 119 ? 15.075 -12.694 -26.552 1.00 74.25 119 THR A CA 1
ATOM 963 C C . THR A 1 119 ? 15.639 -13.459 -25.356 1.00 74.25 119 THR A C 1
ATOM 965 O O . THR A 1 119 ? 16.395 -14.402 -25.560 1.00 74.25 119 THR A O 1
ATOM 968 N N . LYS A 1 120 ? 15.221 -13.149 -24.121 1.00 70.31 120 LYS A N 1
ATOM 969 C CA . LYS A 1 120 ? 15.656 -13.867 -22.910 1.00 70.31 120 LYS A CA 1
ATOM 970 C C . LYS A 1 120 ? 15.115 -15.304 -22.815 1.00 70.31 120 LYS A C 1
ATOM 972 O O . LYS A 1 120 ? 15.591 -16.069 -21.982 1.00 70.31 120 LYS A O 1
ATOM 977 N N . TYR A 1 121 ? 14.147 -15.682 -23.654 1.00 71.81 121 TYR A N 1
ATOM 978 C CA . TYR A 1 121 ? 13.579 -17.035 -23.699 1.00 71.81 121 TYR A CA 1
ATOM 979 C C . TYR A 1 121 ? 14.186 -17.925 -24.790 1.00 71.81 121 TYR A C 1
ATOM 981 O O . TYR A 1 121 ? 13.939 -19.132 -24.793 1.00 71.81 121 TYR A O 1
ATOM 989 N N . PHE A 1 122 ? 14.992 -17.370 -25.698 1.00 79.88 122 PHE A N 1
ATOM 990 C CA . PHE A 1 122 ? 15.680 -18.162 -26.713 1.00 79.88 122 PHE A CA 1
ATOM 991 C C . PHE A 1 122 ? 17.048 -18.599 -26.189 1.00 79.88 122 PHE A C 1
ATOM 993 O O . PHE A 1 122 ? 17.897 -17.773 -25.861 1.00 79.88 122 PHE A O 1
ATOM 1000 N N . LYS A 1 123 ? 17.268 -19.914 -26.107 1.00 70.69 123 LYS A N 1
ATOM 1001 C CA . LYS A 1 123 ? 18.605 -20.473 -25.878 1.00 70.69 123 LYS A CA 1
ATOM 1002 C C . LYS A 1 123 ? 19.351 -20.550 -27.216 1.00 70.69 123 LYS A C 1
ATOM 1004 O O . LYS A 1 123 ? 18.720 -20.918 -28.208 1.00 70.69 123 LYS A O 1
ATOM 1009 N N . PRO A 1 124 ? 20.655 -20.224 -27.261 1.00 69.75 124 PRO A N 1
ATOM 1010 C CA . PRO A 1 124 ? 21.456 -20.445 -28.458 1.00 69.75 124 PRO A CA 1
ATOM 1011 C C . PRO A 1 124 ? 21.587 -21.954 -28.719 1.00 69.75 124 PRO A C 1
ATOM 1013 O O . PRO A 1 124 ? 21.790 -22.726 -27.778 1.00 69.75 124 PRO A O 1
ATOM 1016 N N . ASN A 1 125 ? 21.407 -22.345 -29.985 1.00 54.94 125 ASN A N 1
ATOM 1017 C CA . ASN A 1 125 ? 21.634 -23.706 -30.486 1.00 54.94 125 ASN A CA 1
ATOM 1018 C C . ASN A 1 125 ? 23.127 -24.014 -30.606 1.00 54.94 125 ASN A C 1
ATOM 1020 O O . ASN A 1 125 ? 23.873 -23.091 -31.004 1.00 54.94 125 ASN A O 1
#

Secondary structure (DSSP, 8-state):
-HHHHHTT---SS--HHHHHHHHHGGGG---S----HHHHHHHHHHHHHHHGGG-------------S-HHHHHHHHHHHHHHHTTSTT--HHHHHHHHHHHHHHHHHHHHTT----GGGGPPP-

Sequence (125 aa):
MNEVMLKLQICQDCDDDDMKEWVTCDSNDQGFQIMSDDEIVENKLQINEQQEMQEDETEENVENDTGPSHDVAFHALETTLKWFEKQTESETVSLLQLKRIRDIAAMKRKSCLRQMTITKYFKPN